Protein AF-F3CEQ1-F1 (afdb_monomer_lite)

Radius of gyration: 16.23 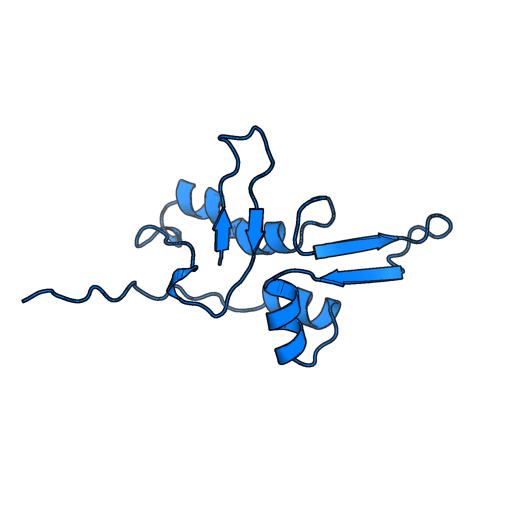Å; chains: 1; bounding box: 32×31×65 Å

Sequence (112 aa):
WVFTSNADCNYPDHYSLTDRRELAFRLPKGWRDHDSLYWLYKSHIYKVFDPDDLFGDYAEIADDEMGEVQEQRLSGLLAGLHAKSGQTVEEFRLWMFRAAWVDIPVLQTVES

Secondary structure (DSSP, 8-state):
-EEE--GGGT---EEE--S-GGGSPP--TTTTTSHHHHHHHTTHHHHHT-TT-TTSSEEEEE-TTT-SEEEEEE-HHHHHHHHHHTS-HHHHHHHHHHS-------------

Structure (mmCIF, N/CA/C/O backbone):
data_AF-F3CEQ1-F1
#
_entry.id   AF-F3CEQ1-F1
#
loop_
_atom_site.group_PDB
_atom_site.id
_atom_site.type_symbol
_atom_site.label_atom_id
_atom_site.label_alt_id
_atom_site.label_comp_id
_atom_site.label_asym_id
_atom_site.label_entity_id
_atom_site.label_seq_id
_atom_site.pdbx_PDB_ins_code
_atom_site.Cartn_x
_atom_site.Cartn_y
_atom_site.Cartn_z
_atom_site.occupancy
_atom_site.B_iso_or_equiv
_atom_site.auth_seq_id
_atom_site.auth_comp_id
_atom_site.auth_asym_id
_atom_site.auth_atom_id
_atom_site.pdbx_PDB_model_num
ATOM 1 N N . TRP A 1 1 ? -0.901 -3.189 -7.196 1.00 92.81 1 TRP A N 1
ATOM 2 C CA . TRP A 1 1 ? 0.092 -2.465 -6.379 1.00 92.81 1 TRP A CA 1
ATOM 3 C C . TRP A 1 1 ? 0.140 -1.023 -6.844 1.00 92.81 1 TRP A C 1
ATOM 5 O O . TRP A 1 1 ? -0.101 -0.808 -8.024 1.00 92.81 1 TRP A O 1
ATOM 15 N N . VAL A 1 2 ? 0.408 -0.066 -5.960 1.00 93.75 2 VAL A N 1
ATOM 16 C CA . VAL A 1 2 ? 0.687 1.345 -6.283 1.00 93.75 2 VAL A CA 1
ATOM 17 C C . VAL A 1 2 ? 2.075 1.666 -5.747 1.00 93.75 2 VAL A C 1
ATOM 19 O O . VAL A 1 2 ? 2.378 1.294 -4.615 1.00 93.75 2 VAL A O 1
ATOM 22 N N . PHE A 1 3 ? 2.897 2.323 -6.559 1.00 92.69 3 PHE A N 1
ATOM 23 C CA . PHE A 1 3 ? 4.227 2.788 -6.181 1.00 92.69 3 PHE A CA 1
ATOM 24 C C . PHE A 1 3 ? 4.393 4.227 -6.658 1.00 92.69 3 PHE A C 1
ATOM 26 O O . PHE A 1 3 ? 4.184 4.508 -7.842 1.00 92.69 3 PHE A O 1
ATOM 33 N N . THR A 1 4 ? 4.788 5.103 -5.741 1.00 90.75 4 THR A N 1
ATOM 34 C CA . THR A 1 4 ? 5.118 6.497 -6.030 1.00 90.75 4 THR A CA 1
ATOM 35 C C . THR A 1 4 ? 6.543 6.750 -5.565 1.00 90.75 4 THR A C 1
ATOM 37 O O . THR A 1 4 ? 6.818 6.694 -4.368 1.00 90.75 4 THR A O 1
ATOM 40 N N . SER A 1 5 ? 7.434 7.031 -6.518 1.00 89.31 5 SER A N 1
ATOM 41 C CA . SER A 1 5 ? 8.781 7.506 -6.200 1.00 89.31 5 SER A CA 1
ATOM 42 C C . SER A 1 5 ? 8.692 8.938 -5.692 1.00 89.31 5 SER A C 1
ATOM 44 O O . SER A 1 5 ? 8.122 9.787 -6.381 1.00 89.31 5 SER A O 1
ATOM 46 N N . ASN A 1 6 ? 9.270 9.210 -4.524 1.00 87.88 6 ASN A N 1
ATOM 47 C CA . ASN A 1 6 ? 9.370 10.571 -3.986 1.00 87.88 6 ASN A CA 1
ATOM 48 C C . ASN A 1 6 ? 10.823 11.080 -3.934 1.00 87.88 6 ASN A C 1
ATOM 50 O O . ASN A 1 6 ? 11.128 12.059 -3.243 1.00 87.88 6 ASN A O 1
ATOM 54 N N . ALA A 1 7 ? 11.718 10.447 -4.700 1.00 87.75 7 ALA A N 1
ATOM 55 C CA . ALA A 1 7 ? 13.134 10.805 -4.771 1.00 87.75 7 ALA A CA 1
ATOM 56 C C . ALA A 1 7 ? 13.363 12.286 -5.133 1.00 87.75 7 ALA A C 1
ATOM 58 O O . ALA A 1 7 ? 14.239 12.933 -4.561 1.00 87.75 7 ALA A O 1
ATOM 59 N N . ASP A 1 8 ? 12.524 12.847 -6.008 1.00 89.31 8 ASP A N 1
ATOM 60 C CA . ASP A 1 8 ? 12.624 14.239 -6.472 1.00 89.31 8 ASP A CA 1
ATOM 61 C C . ASP A 1 8 ? 12.364 15.277 -5.364 1.00 89.31 8 ASP A C 1
ATOM 63 O O . ASP A 1 8 ? 12.736 16.444 -5.495 1.00 89.31 8 ASP A O 1
ATOM 67 N N . CYS A 1 9 ? 11.751 14.862 -4.252 1.00 87.25 9 CYS A N 1
ATOM 68 C CA . CYS A 1 9 ? 11.485 15.706 -3.087 1.00 87.25 9 CYS A CA 1
ATOM 69 C C . CYS A 1 9 ? 12.298 15.294 -1.850 1.00 87.25 9 CYS A C 1
ATOM 71 O O . CYS A 1 9 ? 12.022 15.789 -0.758 1.00 87.25 9 CYS A O 1
ATOM 73 N N . ASN A 1 10 ? 13.295 14.411 -2.008 1.00 86.19 10 ASN A N 1
ATOM 74 C CA . ASN A 1 10 ? 14.081 13.837 -0.910 1.00 86.19 10 ASN A CA 1
ATOM 75 C C . ASN A 1 10 ? 13.193 13.223 0.192 1.00 86.19 10 ASN A C 1
ATOM 77 O O . ASN A 1 10 ? 13.422 13.429 1.386 1.00 86.19 10 ASN A O 1
ATOM 81 N N . TYR A 1 11 ? 12.147 12.508 -0.227 1.00 85.12 11 TYR A N 1
ATOM 82 C CA . TYR A 1 11 ? 11.151 11.902 0.652 1.00 85.12 11 TYR A CA 1
ATOM 83 C C . TYR A 1 11 ? 11.092 10.382 0.431 1.00 85.12 11 TYR A C 1
ATOM 85 O O . TYR A 1 11 ? 11.425 9.932 -0.669 1.00 85.12 11 TYR A O 1
ATOM 93 N N . PRO A 1 12 ? 10.678 9.575 1.429 1.00 86.25 12 PRO A N 1
ATOM 94 C CA . PRO A 1 12 ? 10.541 8.132 1.250 1.00 86.25 12 PRO A CA 1
ATOM 95 C C . PRO A 1 12 ? 9.554 7.769 0.138 1.00 86.25 12 PRO A C 1
ATOM 97 O O . PRO A 1 12 ? 8.517 8.417 -0.023 1.00 86.25 12 PRO A O 1
ATOM 100 N N . ASP A 1 13 ? 9.876 6.722 -0.620 1.00 91.31 13 ASP A N 1
ATOM 101 C CA . ASP A 1 13 ? 8.958 6.145 -1.600 1.00 91.31 13 ASP A CA 1
ATOM 102 C C . ASP A 1 13 ? 7.701 5.617 -0.911 1.00 91.31 13 ASP A C 1
ATOM 104 O O . ASP A 1 13 ? 7.774 5.036 0.168 1.00 91.31 13 ASP A O 1
ATOM 108 N N . HIS A 1 14 ? 6.556 5.768 -1.568 1.00 91.25 14 HIS A N 1
ATOM 109 C CA . HIS A 1 14 ? 5.274 5.362 -1.008 1.00 91.25 14 HIS A CA 1
ATOM 110 C C . HIS A 1 14 ? 4.728 4.110 -1.706 1.00 91.25 14 HIS A C 1
ATOM 112 O O . HIS A 1 14 ? 4.649 4.040 -2.941 1.00 91.25 14 HIS A O 1
ATOM 118 N N . TYR A 1 15 ? 4.316 3.130 -0.899 1.00 93.75 15 TYR A N 1
ATOM 119 C CA . TYR A 1 15 ? 3.827 1.823 -1.335 1.00 93.75 15 TYR A CA 1
ATOM 120 C C . TYR A 1 15 ? 2.392 1.622 -0.852 1.00 93.75 15 TYR A C 1
ATOM 122 O O . TYR A 1 15 ? 2.121 1.650 0.342 1.00 93.75 15 TYR A O 1
ATOM 130 N N . SER A 1 16 ? 1.468 1.356 -1.776 1.00 94.12 16 SER A N 1
ATOM 131 C CA . SER A 1 16 ? 0.059 1.136 -1.430 1.00 94.12 16 SER A CA 1
ATOM 132 C C . SER A 1 16 ? -0.611 0.106 -2.353 1.00 94.12 16 SER A C 1
ATOM 134 O O . SER A 1 16 ? 0.028 -0.564 -3.183 1.00 94.12 16 SER A O 1
ATOM 136 N N . LEU A 1 17 ? -1.923 -0.056 -2.195 1.00 93.94 17 LEU A N 1
ATOM 137 C CA . LEU A 1 17 ? -2.799 -0.934 -2.961 1.00 93.94 17 LEU A CA 1
ATOM 138 C C . LEU A 1 17 ? -3.970 -0.145 -3.548 1.00 93.94 17 LEU A C 1
ATOM 140 O O . LEU A 1 17 ? -4.344 0.914 -3.065 1.00 93.94 17 LEU A O 1
ATOM 144 N N . THR A 1 18 ? -4.554 -0.661 -4.625 1.00 91.88 18 THR A N 1
ATOM 145 C CA . THR A 1 18 ? -5.687 -0.018 -5.294 1.00 91.88 18 THR A CA 1
ATOM 146 C C . THR A 1 18 ? -6.536 -1.053 -6.021 1.00 91.88 18 THR A C 1
ATOM 148 O O . THR A 1 18 ? -6.006 -2.059 -6.498 1.00 91.88 18 THR A O 1
ATOM 151 N N . ASP A 1 19 ? -7.837 -0.791 -6.130 1.00 90.06 19 ASP A N 1
ATOM 152 C CA . ASP A 1 19 ? -8.765 -1.470 -7.042 1.00 90.06 19 ASP A CA 1
ATOM 153 C C . ASP A 1 19 ? -8.890 -0.750 -8.402 1.00 90.06 19 ASP A C 1
ATOM 155 O O . ASP A 1 19 ? -9.547 -1.251 -9.316 1.00 90.06 19 ASP A O 1
ATOM 159 N N . ARG A 1 20 ? -8.226 0.401 -8.570 1.00 89.81 20 ARG A N 1
ATOM 160 C CA . ARG A 1 20 ? -8.238 1.212 -9.792 1.00 89.81 20 ARG A CA 1
ATOM 161 C C . ARG A 1 20 ? -7.088 0.828 -10.715 1.00 89.81 20 ARG A C 1
ATOM 163 O O . ARG A 1 20 ? -5.916 1.057 -10.411 1.00 89.81 20 ARG A O 1
ATOM 170 N N . ARG A 1 21 ? -7.412 0.256 -11.876 1.00 88.38 21 ARG A N 1
ATOM 171 C CA . ARG A 1 21 ? -6.419 -0.288 -12.820 1.00 88.38 21 ARG A CA 1
ATOM 172 C C . ARG A 1 21 ? -5.466 0.775 -13.376 1.00 88.38 21 ARG A C 1
ATOM 174 O O . ARG A 1 21 ? -4.320 0.466 -13.678 1.00 88.38 21 ARG A O 1
ATOM 181 N N . GLU A 1 22 ? -5.922 2.011 -13.509 1.00 88.75 22 GLU A N 1
ATOM 182 C CA . GLU A 1 22 ? -5.155 3.147 -14.018 1.00 88.75 22 GLU A CA 1
ATOM 183 C C . GLU A 1 22 ? -4.069 3.641 -13.053 1.00 88.75 22 GLU A C 1
ATOM 185 O O . GLU A 1 22 ? -3.078 4.204 -13.507 1.00 88.75 22 GLU A O 1
ATOM 190 N N . LEU A 1 23 ? -4.227 3.386 -11.749 1.00 90.12 23 LEU A N 1
ATOM 191 C CA . LEU A 1 23 ? -3.239 3.722 -10.718 1.00 90.12 23 LEU A CA 1
ATOM 192 C C . LEU A 1 23 ? -2.262 2.570 -10.451 1.00 90.12 23 LEU A C 1
ATOM 194 O O . LEU A 1 23 ? -1.297 2.729 -9.706 1.00 90.12 23 LEU A O 1
ATOM 198 N N . ALA A 1 24 ? -2.519 1.392 -11.026 1.00 91.88 24 ALA A N 1
ATOM 199 C CA . ALA A 1 24 ? -1.713 0.214 -10.772 1.00 91.88 24 ALA A CA 1
ATOM 200 C C . ALA A 1 24 ? -0.299 0.369 -11.353 1.00 91.88 24 ALA A C 1
ATOM 202 O O . ALA A 1 24 ? -0.113 0.648 -12.541 1.00 91.88 24 ALA A O 1
ATOM 203 N N . PHE A 1 25 ? 0.697 0.120 -10.505 1.00 92.25 25 PHE A N 1
ATOM 204 C CA . PHE A 1 25 ? 2.103 0.071 -10.866 1.00 92.25 25 PHE A CA 1
ATOM 205 C C . PHE A 1 25 ? 2.341 -0.973 -11.960 1.00 92.25 25 PHE A C 1
ATOM 207 O O . PHE A 1 25 ? 1.860 -2.107 -11.880 1.00 92.25 25 PHE A O 1
ATOM 214 N N . ARG A 1 26 ? 3.072 -0.570 -13.002 1.00 91.75 26 ARG A N 1
ATOM 215 C CA . ARG A 1 26 ? 3.339 -1.395 -14.181 1.00 91.75 26 ARG A CA 1
ATOM 216 C C . ARG A 1 26 ? 4.748 -1.948 -14.100 1.00 91.75 26 ARG A C 1
ATOM 218 O O . ARG A 1 26 ? 5.707 -1.191 -14.007 1.00 91.75 26 ARG A O 1
ATOM 225 N N . LEU A 1 27 ? 4.851 -3.266 -14.198 1.00 90.94 27 LEU A N 1
ATOM 226 C CA . LEU A 1 27 ? 6.117 -3.983 -14.176 1.00 90.94 27 LEU A CA 1
ATOM 227 C C . LEU A 1 27 ? 6.446 -4.549 -15.563 1.00 90.94 27 LEU A C 1
ATOM 229 O O . LEU A 1 27 ? 5.526 -4.899 -16.313 1.00 90.94 27 LEU A O 1
ATOM 233 N N . PRO A 1 28 ? 7.738 -4.665 -15.919 1.00 91.12 28 PRO A N 1
ATOM 234 C CA . PRO A 1 28 ? 8.150 -5.356 -17.131 1.00 91.12 28 PRO A CA 1
ATOM 235 C C . PRO A 1 28 ? 7.616 -6.793 -17.176 1.00 91.12 28 PRO A C 1
ATOM 237 O O . PRO A 1 28 ? 7.503 -7.476 -16.155 1.00 91.12 28 PRO A O 1
ATOM 240 N N . LYS A 1 29 ? 7.313 -7.282 -18.382 1.00 89.75 29 LYS A N 1
ATOM 241 C CA . LYS A 1 29 ? 6.943 -8.689 -18.576 1.00 89.75 29 LYS A CA 1
ATOM 242 C C . LYS A 1 29 ? 8.080 -9.589 -18.077 1.00 89.75 29 LYS A C 1
ATOM 244 O O . LYS A 1 29 ? 9.231 -9.361 -18.432 1.00 89.75 29 LYS A O 1
ATOM 249 N N . GLY A 1 30 ? 7.742 -10.616 -17.296 1.00 87.69 30 GLY A N 1
ATOM 250 C CA . GLY A 1 30 ? 8.726 -11.561 -16.759 1.00 87.69 30 GLY A CA 1
ATOM 251 C C . GLY A 1 30 ? 9.568 -11.002 -15.609 1.00 87.69 30 GLY A C 1
ATOM 252 O O . GLY A 1 30 ? 10.605 -11.573 -15.295 1.00 87.69 30 GLY A O 1
ATOM 253 N N . TRP A 1 31 ? 9.151 -9.906 -14.957 1.00 92.62 31 TRP A N 1
ATOM 254 C CA . TRP A 1 31 ? 9.894 -9.337 -13.822 1.00 92.62 31 TRP A CA 1
ATOM 255 C C . TRP A 1 31 ? 10.141 -10.349 -12.691 1.00 92.62 31 TRP A C 1
ATOM 257 O O . TRP A 1 31 ? 11.136 -10.231 -11.985 1.00 92.62 31 TRP A O 1
ATOM 267 N N . ARG A 1 32 ? 9.265 -11.351 -12.533 1.00 90.31 32 ARG A N 1
ATOM 268 C CA . ARG A 1 32 ? 9.421 -12.427 -11.541 1.00 90.31 32 ARG A CA 1
ATOM 269 C C . ARG A 1 32 ? 10.528 -13.419 -11.887 1.00 90.31 32 ARG A C 1
ATOM 271 O O . ARG A 1 32 ? 11.096 -14.004 -10.976 1.00 90.31 32 ARG A O 1
ATOM 278 N N . ASP A 1 33 ? 10.825 -13.582 -13.174 1.00 91.88 33 ASP A N 1
ATOM 279 C CA . ASP A 1 33 ? 11.843 -14.510 -13.679 1.00 91.88 33 ASP A CA 1
ATOM 280 C C . ASP A 1 33 ? 13.223 -13.841 -13.790 1.00 91.88 33 ASP A C 1
ATOM 282 O O . ASP A 1 33 ? 14.232 -14.505 -14.014 1.00 91.88 33 ASP A O 1
ATOM 286 N N . HIS A 1 34 ? 13.276 -12.513 -13.656 1.00 92.88 34 HIS A N 1
ATOM 287 C CA . HIS A 1 34 ? 14.504 -11.737 -13.726 1.00 92.88 34 HIS A CA 1
ATOM 288 C C . HIS A 1 34 ? 15.008 -11.430 -12.316 1.00 92.88 34 HIS A C 1
ATOM 290 O O . HIS A 1 34 ? 14.439 -10.571 -11.646 1.00 92.88 34 HIS A O 1
ATOM 296 N N . ASP A 1 35 ? 16.113 -12.054 -11.896 1.00 91.19 35 ASP A N 1
ATOM 297 C CA . ASP A 1 35 ? 16.629 -11.981 -10.520 1.00 91.19 35 ASP A CA 1
ATOM 298 C C . ASP A 1 35 ? 16.607 -10.565 -9.929 1.00 91.19 35 ASP A C 1
ATOM 300 O O . ASP A 1 35 ? 15.995 -10.340 -8.887 1.00 91.19 35 ASP A O 1
ATOM 304 N N . SER A 1 36 ? 17.211 -9.579 -10.601 1.00 90.19 36 SER A N 1
ATOM 305 C CA . SER A 1 36 ? 17.273 -8.213 -10.059 1.00 90.19 36 SER A CA 1
ATOM 306 C C . SER A 1 36 ? 15.903 -7.542 -9.906 1.00 90.19 36 SER A C 1
ATOM 308 O O . SER A 1 36 ? 15.674 -6.869 -8.904 1.00 90.19 36 SER A O 1
ATOM 310 N N . LEU A 1 37 ? 14.979 -7.733 -10.856 1.00 89.94 37 LEU A N 1
ATOM 311 C CA . LEU A 1 37 ? 13.637 -7.146 -10.797 1.00 89.94 37 LEU A CA 1
ATOM 312 C C . LEU A 1 37 ? 12.782 -7.871 -9.760 1.00 89.94 37 LEU A C 1
ATOM 314 O O . LEU A 1 37 ? 12.042 -7.238 -9.010 1.00 89.94 37 LEU A O 1
ATOM 318 N N . TYR A 1 38 ? 12.922 -9.192 -9.672 1.00 91.06 38 TYR A N 1
ATOM 319 C CA . TYR A 1 38 ? 12.275 -9.985 -8.644 1.00 91.06 38 TYR A CA 1
ATOM 320 C C . TYR A 1 38 ? 12.703 -9.515 -7.254 1.00 91.06 38 TYR A C 1
ATOM 322 O O . TYR A 1 38 ? 11.847 -9.217 -6.424 1.00 91.06 38 TYR A O 1
ATOM 330 N N . TRP A 1 39 ? 14.008 -9.377 -7.006 1.00 87.88 39 TRP A N 1
ATOM 331 C CA . TRP A 1 39 ? 14.520 -8.858 -5.736 1.00 87.88 39 TRP A CA 1
ATOM 332 C C . TRP A 1 39 ? 14.020 -7.449 -5.430 1.00 87.88 39 TRP A C 1
ATOM 334 O O . TRP A 1 39 ? 13.666 -7.186 -4.283 1.00 87.88 39 TRP A O 1
ATOM 344 N N . LEU A 1 40 ? 13.947 -6.582 -6.442 1.00 87.75 40 LEU A N 1
ATOM 345 C CA . LEU A 1 40 ? 13.513 -5.198 -6.282 1.00 87.75 40 LEU A CA 1
ATOM 346 C C . LEU A 1 40 ? 12.031 -5.078 -5.897 1.00 87.75 40 LEU A C 1
ATOM 348 O O . LEU A 1 40 ? 11.692 -4.258 -5.051 1.00 87.75 40 LEU A O 1
ATOM 352 N N . TYR A 1 41 ? 11.150 -5.887 -6.493 1.00 89.81 41 TYR A N 1
ATOM 353 C CA . TYR A 1 41 ? 9.700 -5.688 -6.367 1.00 89.81 41 TYR A CA 1
ATOM 354 C C . TYR A 1 41 ? 8.979 -6.723 -5.497 1.00 89.81 41 TYR A C 1
ATOM 356 O O . TYR A 1 41 ? 7.849 -6.480 -5.074 1.00 89.81 41 TYR A O 1
ATOM 364 N N . LYS A 1 42 ? 9.585 -7.876 -5.182 1.00 88.81 42 LYS A N 1
ATOM 365 C CA . LYS A 1 42 ? 8.905 -8.933 -4.404 1.00 88.81 42 LYS A CA 1
ATOM 366 C C . LYS A 1 42 ? 8.493 -8.506 -2.995 1.00 88.81 42 LYS A C 1
ATOM 368 O O . LYS A 1 42 ? 7.610 -9.123 -2.408 1.00 88.81 42 LYS A O 1
ATOM 373 N N . SER A 1 43 ? 9.142 -7.483 -2.447 1.00 90.62 43 SER A N 1
ATOM 374 C CA . SER A 1 43 ? 8.907 -6.978 -1.096 1.00 90.62 43 SER A CA 1
ATOM 375 C C . SER A 1 43 ? 7.753 -5.977 -1.007 1.00 90.62 43 SER A C 1
ATOM 377 O O . SER A 1 43 ? 7.482 -5.504 0.091 1.00 90.62 43 SER A O 1
ATOM 379 N N . HIS A 1 44 ? 7.040 -5.677 -2.105 1.00 94.06 44 HIS A N 1
ATOM 380 C CA . HIS A 1 44 ? 6.004 -4.630 -2.136 1.00 94.06 44 HIS A CA 1
ATOM 381 C C . HIS A 1 44 ? 5.007 -4.731 -0.978 1.00 94.06 44 HIS A C 1
ATOM 383 O O . HIS A 1 44 ? 4.754 -3.744 -0.304 1.00 94.06 44 HIS A O 1
ATOM 389 N N . ILE A 1 45 ? 4.466 -5.921 -0.699 1.00 94.81 45 ILE A N 1
ATOM 390 C CA . ILE A 1 45 ? 3.486 -6.093 0.390 1.00 94.81 45 ILE A CA 1
ATOM 391 C C . ILE A 1 45 ? 4.114 -5.909 1.772 1.00 94.81 45 ILE A C 1
ATOM 393 O O . ILE A 1 45 ? 3.466 -5.363 2.655 1.00 94.81 45 ILE A O 1
ATOM 397 N N . TYR A 1 46 ? 5.381 -6.280 1.951 1.00 93.69 46 TYR A N 1
ATOM 398 C CA . TYR A 1 46 ? 6.099 -5.979 3.189 1.00 93.69 46 TYR A CA 1
ATOM 399 C C . TYR A 1 46 ? 6.316 -4.477 3.367 1.00 93.69 46 TYR A C 1
ATOM 401 O O . TYR A 1 46 ? 6.268 -4.010 4.492 1.00 93.69 46 TYR A O 1
ATOM 409 N N . LYS A 1 47 ? 6.485 -3.727 2.271 1.00 94.44 47 LYS A N 1
ATOM 410 C CA . LYS A 1 47 ? 6.560 -2.262 2.302 1.00 94.44 47 LYS A CA 1
ATOM 411 C C . LYS A 1 47 ? 5.221 -1.584 2.573 1.00 94.44 47 LYS A C 1
ATOM 413 O O . LYS A 1 47 ? 5.187 -0.599 3.289 1.00 94.44 47 LYS A O 1
ATOM 418 N N . VAL A 1 48 ? 4.118 -2.131 2.062 1.00 95.69 48 VAL A N 1
ATOM 419 C CA . VAL A 1 48 ? 2.762 -1.629 2.365 1.00 95.69 48 VAL A CA 1
ATOM 420 C C . VAL A 1 48 ? 2.427 -1.752 3.859 1.00 95.69 48 VAL A C 1
ATOM 422 O O . VAL A 1 48 ? 1.705 -0.916 4.388 1.00 95.69 48 VAL A O 1
ATOM 425 N N . PHE A 1 49 ? 2.930 -2.795 4.525 1.00 96.06 49 PHE A N 1
ATOM 426 C CA . PHE A 1 49 ? 2.694 -3.073 5.946 1.00 96.06 49 PHE A CA 1
ATOM 427 C C . PHE A 1 49 ? 3.972 -2.922 6.786 1.00 96.06 49 PHE A C 1
ATOM 429 O O . PHE A 1 49 ? 4.196 -3.715 7.703 1.00 96.06 49 PHE A O 1
ATOM 436 N N . ASP A 1 50 ? 4.818 -1.950 6.438 1.00 94.00 50 ASP A N 1
ATOM 437 C CA . ASP A 1 50 ? 6.039 -1.601 7.171 1.00 94.00 50 ASP A CA 1
ATOM 438 C C . ASP A 1 50 ? 5.663 -0.650 8.326 1.00 94.00 50 ASP A C 1
ATOM 440 O O . ASP A 1 50 ? 5.312 0.497 8.055 1.00 94.00 50 ASP A O 1
ATOM 444 N N . PRO A 1 51 ? 5.658 -1.097 9.599 1.00 91.88 51 PRO A N 1
ATOM 445 C CA . PRO A 1 51 ? 5.254 -0.243 10.719 1.00 91.88 51 PRO A CA 1
ATOM 446 C C . PRO A 1 51 ? 6.245 0.901 10.980 1.00 91.88 51 PRO A C 1
ATOM 448 O O . PRO A 1 51 ? 5.876 1.883 11.621 1.00 91.88 51 PRO A O 1
ATOM 451 N N . ASP A 1 52 ? 7.478 0.793 10.470 1.00 90.00 52 ASP A N 1
ATOM 452 C CA . ASP A 1 52 ? 8.508 1.825 10.601 1.00 90.00 52 ASP A CA 1
ATOM 453 C C . ASP A 1 52 ? 8.354 2.943 9.547 1.00 90.00 52 ASP A C 1
ATOM 455 O O . ASP A 1 52 ? 9.044 3.967 9.610 1.00 90.00 52 ASP A O 1
ATOM 459 N N . ASP A 1 53 ? 7.451 2.781 8.570 1.00 90.31 53 ASP A N 1
ATOM 460 C CA . ASP A 1 53 ? 7.146 3.816 7.584 1.00 90.31 53 ASP A CA 1
ATOM 461 C C . ASP A 1 53 ? 6.167 4.852 8.156 1.00 90.31 53 ASP A C 1
ATOM 463 O O . ASP A 1 53 ? 4.946 4.715 8.082 1.00 90.31 53 ASP A O 1
ATOM 467 N N . LEU A 1 54 ? 6.722 5.952 8.672 1.00 86.75 54 LEU A N 1
ATOM 468 C CA . LEU A 1 54 ? 5.965 7.088 9.218 1.00 86.75 54 LEU A CA 1
ATOM 469 C C . LEU A 1 54 ? 5.009 7.755 8.210 1.00 86.75 54 LEU A C 1
ATOM 471 O O . LEU A 1 54 ? 4.155 8.549 8.610 1.00 86.75 54 LEU A O 1
ATOM 475 N N . PHE A 1 55 ? 5.167 7.478 6.914 1.00 87.25 55 PHE A N 1
ATOM 476 C CA . PHE A 1 55 ? 4.341 8.020 5.834 1.00 87.25 55 PHE A CA 1
ATOM 477 C C . PHE A 1 55 ? 3.585 6.927 5.069 1.00 87.25 55 PHE A C 1
ATOM 479 O O . PHE A 1 55 ? 2.996 7.199 4.015 1.00 87.25 55 PHE A O 1
ATOM 486 N N . GLY A 1 56 ? 3.605 5.704 5.596 1.00 90.38 56 GLY A N 1
ATOM 487 C CA . GLY A 1 56 ? 2.894 4.561 5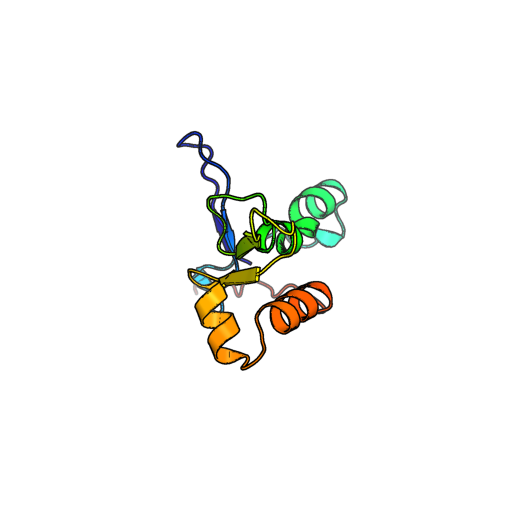.060 1.00 90.38 56 GLY A CA 1
ATOM 488 C C . GLY A 1 56 ? 1.394 4.628 5.333 1.00 90.38 56 GLY A C 1
ATOM 489 O O . GLY A 1 56 ? 0.899 5.364 6.189 1.00 90.38 56 GLY A O 1
ATOM 490 N N . ASP A 1 57 ? 0.649 3.801 4.602 1.00 94.31 57 ASP A N 1
ATOM 491 C CA . ASP A 1 57 ? -0.791 3.637 4.819 1.00 94.31 57 ASP A CA 1
ATOM 492 C C . ASP A 1 57 ? -1.109 2.686 5.992 1.00 94.31 57 ASP A C 1
ATOM 494 O O . ASP A 1 57 ? -2.283 2.496 6.309 1.00 94.31 57 ASP A O 1
ATOM 498 N N . TYR A 1 58 ? -0.099 2.081 6.623 1.00 95.75 58 TYR A N 1
ATOM 499 C CA . TYR A 1 58 ? -0.210 1.180 7.772 1.00 95.75 58 TYR A CA 1
ATOM 500 C C . TYR A 1 58 ? 0.584 1.734 8.954 1.00 95.75 58 TYR A C 1
ATOM 502 O O . TYR A 1 58 ? 1.722 2.152 8.783 1.00 95.75 58 TYR A O 1
ATOM 510 N N . ALA A 1 59 ? -0.002 1.697 10.150 1.00 93.69 59 ALA A N 1
ATOM 511 C CA . ALA A 1 59 ? 0.686 2.061 11.382 1.00 93.69 59 ALA A CA 1
ATOM 512 C C . ALA A 1 59 ? 0.302 1.116 12.523 1.00 93.69 59 ALA A C 1
ATOM 514 O O . ALA A 1 59 ? -0.870 0.758 12.674 1.00 93.69 59 ALA A O 1
ATOM 515 N N . GLU A 1 60 ? 1.285 0.771 13.350 1.00 92.62 60 GLU A N 1
ATOM 516 C CA . GLU A 1 60 ? 1.092 0.124 14.646 1.00 92.62 60 GLU A CA 1
ATOM 517 C C . GLU A 1 60 ? 1.287 1.172 15.742 1.00 92.62 60 GLU A C 1
ATOM 519 O O . GLU A 1 60 ? 2.282 1.894 15.760 1.00 92.62 60 GLU A O 1
ATOM 524 N N . ILE A 1 61 ? 0.321 1.281 16.647 1.00 85.44 61 ILE A N 1
ATOM 525 C CA . ILE A 1 61 ? 0.392 2.151 17.817 1.00 85.44 61 ILE A CA 1
ATOM 526 C C . ILE A 1 61 ? 0.584 1.238 19.018 1.00 85.44 61 ILE A C 1
ATOM 528 O O . ILE A 1 61 ? -0.298 0.440 19.347 1.00 85.44 61 ILE A O 1
ATOM 532 N N . ALA A 1 62 ? 1.761 1.325 19.628 1.00 79.81 62 ALA A N 1
ATOM 533 C CA . ALA A 1 62 ? 2.092 0.581 20.832 1.00 79.81 62 ALA A CA 1
ATOM 534 C C . ALA A 1 6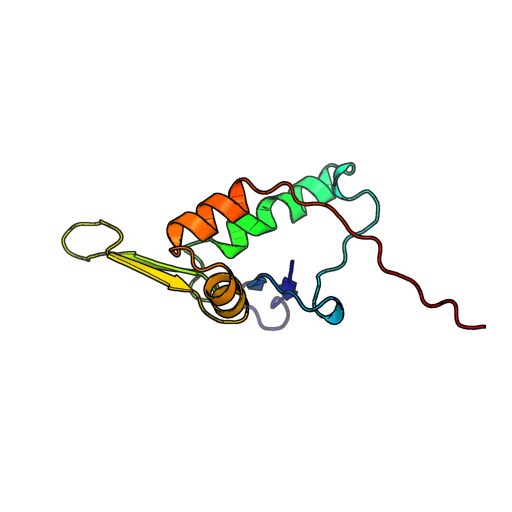2 ? 1.612 1.319 22.089 1.00 79.81 62 ALA A C 1
ATOM 536 O O . ALA A 1 62 ? 1.503 2.544 22.093 1.00 79.81 62 ALA A O 1
ATOM 537 N N . ASP A 1 63 ? 1.348 0.560 23.153 1.00 71.50 63 ASP A N 1
ATOM 538 C CA . ASP A 1 63 ? 1.307 1.115 24.505 1.00 71.50 63 ASP A CA 1
ATOM 539 C C . ASP A 1 63 ? 2.738 1.402 24.964 1.00 71.50 63 ASP A C 1
ATOM 541 O O . ASP A 1 63 ? 3.551 0.476 25.076 1.00 71.50 63 ASP A O 1
ATOM 545 N N . ASP A 1 64 ? 3.026 2.662 25.272 1.00 64.69 64 ASP A N 1
ATOM 546 C CA . ASP A 1 64 ? 4.321 3.104 25.784 1.00 64.69 64 ASP A CA 1
ATOM 547 C C . ASP A 1 64 ? 4.708 2.384 27.098 1.00 64.69 64 ASP A C 1
ATOM 549 O O . ASP A 1 64 ? 5.895 2.284 27.416 1.00 64.69 64 ASP A O 1
ATOM 553 N N . GLU A 1 65 ? 3.739 1.848 27.857 1.00 68.12 65 GLU A N 1
ATOM 554 C CA . GLU A 1 65 ? 3.982 1.147 29.127 1.00 68.12 65 GLU A CA 1
ATOM 555 C C . GLU A 1 65 ? 4.158 -0.375 28.987 1.00 68.12 65 GLU A C 1
ATOM 557 O O . GLU A 1 65 ? 4.889 -0.979 29.777 1.00 68.12 65 GLU A O 1
ATOM 562 N N . MET A 1 66 ? 3.516 -1.012 28.001 1.00 65.00 66 MET A N 1
ATOM 563 C CA . MET A 1 66 ? 3.493 -2.480 27.870 1.00 65.00 66 MET A CA 1
ATOM 564 C C . MET A 1 66 ? 4.280 -3.023 26.671 1.00 65.00 66 MET A C 1
ATOM 566 O O . MET A 1 66 ? 4.578 -4.216 26.639 1.00 65.00 66 MET A O 1
ATOM 570 N N . GLY A 1 67 ? 4.636 -2.183 25.692 1.00 64.25 67 GLY A N 1
ATOM 571 C CA . GLY A 1 67 ? 5.326 -2.617 24.470 1.00 64.25 67 GLY A CA 1
ATOM 572 C C . GLY A 1 67 ? 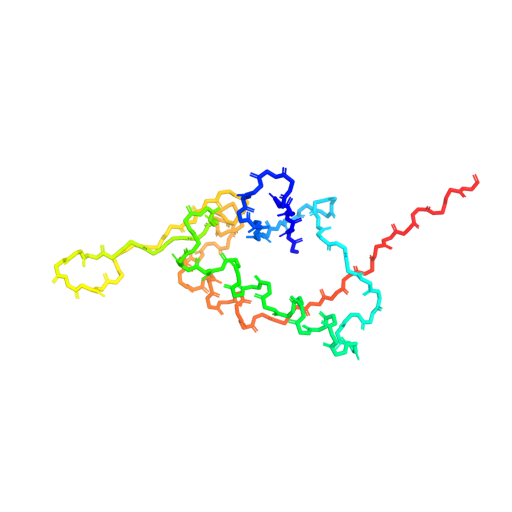4.485 -3.533 23.569 1.00 64.25 67 GLY A C 1
ATOM 573 O O . GLY A 1 67 ? 5.017 -4.133 22.636 1.00 64.25 67 GLY A O 1
ATOM 574 N N . GLU A 1 68 ? 3.186 -3.658 23.847 1.00 72.88 68 GLU A N 1
ATOM 575 C CA . GLU A 1 68 ? 2.228 -4.405 23.035 1.00 72.88 68 GLU A CA 1
ATOM 576 C C . GLU A 1 68 ? 1.543 -3.467 22.032 1.00 72.88 68 GLU A C 1
ATOM 578 O O . GLU A 1 68 ? 1.260 -2.306 22.340 1.00 72.88 68 GLU A O 1
ATOM 583 N N . VAL A 1 69 ? 1.261 -3.973 20.825 1.00 75.06 69 VAL A N 1
ATOM 584 C CA . VAL A 1 69 ? 0.486 -3.243 19.810 1.00 75.06 69 VAL A CA 1
ATOM 585 C C . VAL A 1 69 ? -0.947 -3.091 20.316 1.00 75.06 69 VAL A C 1
ATOM 587 O O . VAL A 1 69 ? -1.686 -4.073 20.391 1.00 75.06 69 VAL A O 1
ATOM 590 N N . GLN A 1 70 ? -1.350 -1.865 20.653 1.00 79.94 70 GLN A N 1
ATOM 591 C CA . GLN A 1 70 ? -2.718 -1.564 21.077 1.00 79.94 70 GLN A CA 1
ATOM 592 C C . GLN A 1 70 ? -3.660 -1.390 19.894 1.00 79.94 70 GLN A C 1
ATOM 594 O O . GLN A 1 70 ? -4.818 -1.804 19.950 1.00 79.94 70 GLN A O 1
ATOM 599 N N . GLU A 1 71 ? -3.183 -0.752 18.826 1.00 88.00 71 GLU A N 1
ATOM 600 C CA . GLU A 1 71 ? -4.022 -0.406 17.689 1.00 88.00 71 GLU A CA 1
ATOM 601 C C . GLU A 1 71 ? -3.248 -0.521 16.379 1.00 88.00 71 GLU A C 1
ATOM 603 O O . GLU A 1 71 ? -2.114 -0.064 16.260 1.00 88.00 71 GLU A O 1
ATOM 608 N N . GLN A 1 72 ? -3.895 -1.099 15.369 1.00 93.81 72 GLN A N 1
ATOM 609 C CA . GLN A 1 72 ? -3.426 -1.059 13.990 1.00 93.81 72 GLN A CA 1
ATOM 610 C C . GLN A 1 72 ? -4.331 -0.125 13.199 1.00 93.81 72 GLN A C 1
ATOM 612 O O . GLN A 1 72 ? -5.556 -0.284 13.196 1.00 93.81 72 GLN A O 1
ATOM 617 N N . ARG A 1 73 ? -3.735 0.837 12.500 1.00 93.56 73 ARG A N 1
ATOM 618 C CA . ARG A 1 73 ? -4.465 1.796 11.674 1.00 93.56 73 ARG A CA 1
ATOM 619 C C . ARG A 1 73 ? -4.122 1.614 10.211 1.00 93.56 73 ARG A C 1
ATOM 621 O O . ARG A 1 73 ? -2.980 1.347 9.851 1.00 93.56 73 ARG A O 1
ATOM 628 N N . LEU A 1 74 ? -5.143 1.803 9.382 1.00 95.88 74 LEU A N 1
ATOM 629 C CA . LEU A 1 74 ? -5.011 1.890 7.937 1.00 95.88 74 LEU A CA 1
ATOM 630 C C . LEU A 1 74 ? -5.477 3.266 7.476 1.00 95.88 74 LEU A C 1
ATOM 632 O O . LEU A 1 74 ? -6.459 3.797 8.001 1.00 95.88 74 LEU A O 1
ATOM 636 N N . SER A 1 75 ? -4.826 3.816 6.458 1.00 94.12 75 SER A N 1
ATOM 637 C CA . SER A 1 75 ? -5.235 5.061 5.810 1.00 94.12 75 SER A CA 1
ATOM 638 C C . SER A 1 75 ? -5.292 4.918 4.280 1.00 94.12 75 SER A C 1
ATOM 640 O O . SER A 1 75 ? -5.137 3.823 3.730 1.00 94.12 75 SER A O 1
ATOM 642 N N . GLY A 1 76 ? -5.648 6.005 3.590 1.00 91.62 76 GLY A N 1
ATOM 643 C CA . GLY A 1 76 ? -5.615 6.067 2.129 1.00 91.62 76 GLY A CA 1
ATOM 644 C C . GLY A 1 76 ? -6.485 5.025 1.413 1.00 91.62 76 GLY A C 1
ATOM 645 O O . GLY A 1 76 ? -7.609 4.708 1.817 1.00 91.62 76 GLY A O 1
ATOM 646 N N . LEU A 1 77 ? -5.962 4.505 0.300 1.00 91.88 77 LEU A N 1
ATOM 647 C CA . LEU A 1 77 ? -6.635 3.475 -0.501 1.00 91.88 77 LEU A CA 1
ATOM 648 C C . LEU A 1 77 ? -6.662 2.122 0.219 1.00 91.88 77 LEU A C 1
ATOM 650 O O . LEU A 1 77 ? -7.613 1.355 0.048 1.00 91.88 77 LEU A O 1
ATOM 654 N N . LEU A 1 78 ? -5.654 1.846 1.051 1.00 95.06 78 LEU A N 1
ATOM 655 C CA . LEU A 1 78 ? -5.548 0.615 1.825 1.00 95.06 78 LEU A CA 1
ATOM 656 C C . LEU A 1 78 ? -6.709 0.473 2.818 1.00 95.06 78 LEU A C 1
ATOM 658 O O . LEU A 1 78 ? -7.352 -0.576 2.862 1.00 95.06 78 LEU A O 1
ATOM 662 N N . ALA A 1 79 ? -7.045 1.550 3.536 1.00 95.31 79 ALA A N 1
ATOM 663 C CA . ALA A 1 79 ? -8.208 1.596 4.423 1.00 95.31 79 ALA A CA 1
ATOM 664 C C . ALA A 1 79 ? -9.521 1.346 3.673 1.00 95.31 79 ALA A C 1
ATOM 666 O O . ALA A 1 79 ? -10.383 0.607 4.149 1.00 95.31 79 ALA A O 1
ATOM 667 N N . GLY A 1 80 ? -9.665 1.929 2.478 1.00 94.31 80 GLY A N 1
ATOM 668 C CA . GLY A 1 80 ? -10.841 1.730 1.631 1.00 94.31 80 GLY A CA 1
ATOM 669 C C . GLY A 1 80 ? -11.001 0.283 1.157 1.00 94.31 80 GLY A C 1
ATOM 670 O O . GLY A 1 80 ? -12.123 -0.216 1.081 1.00 94.31 80 GLY A O 1
ATOM 671 N N . LEU A 1 81 ? -9.896 -0.409 0.865 1.00 93.88 81 LEU A N 1
ATOM 672 C CA . LEU A 1 81 ? -9.906 -1.832 0.514 1.00 93.88 81 LEU A CA 1
ATOM 673 C C . LEU A 1 81 ? -10.242 -2.713 1.719 1.00 93.88 81 LEU A C 1
ATOM 675 O O . LEU A 1 81 ? -11.101 -3.587 1.606 1.00 93.88 81 LEU A O 1
ATOM 679 N N . HIS A 1 82 ? -9.624 -2.452 2.871 1.00 96.00 82 HIS A N 1
ATOM 680 C CA . HIS A 1 82 ? -9.926 -3.147 4.121 1.00 96.00 82 HIS A CA 1
ATOM 681 C C . HIS A 1 82 ? -11.402 -2.999 4.520 1.00 96.00 82 HIS A C 1
ATOM 683 O O . HIS A 1 82 ? -12.066 -3.985 4.821 1.00 96.00 82 HIS A O 1
ATOM 689 N N . ALA A 1 83 ? -11.973 -1.795 4.426 1.00 95.44 83 ALA A N 1
ATOM 690 C CA . ALA A 1 83 ? -13.382 -1.567 4.752 1.00 95.44 83 ALA A CA 1
ATOM 691 C C . ALA A 1 83 ? -14.347 -2.435 3.918 1.00 95.44 83 ALA A C 1
ATOM 693 O O . ALA A 1 83 ? -15.425 -2.791 4.391 1.00 95.44 83 ALA A O 1
ATOM 694 N N . LYS A 1 84 ? -13.964 -2.805 2.687 1.00 94.06 84 LYS A N 1
ATOM 695 C CA . LYS A 1 84 ? -14.748 -3.698 1.818 1.00 94.06 84 LYS A CA 1
ATOM 696 C C . LYS A 1 84 ? -14.579 -5.180 2.164 1.00 94.06 84 LYS A C 1
ATOM 698 O O . LYS A 1 84 ? -15.432 -5.971 1.768 1.00 94.06 84 LYS A O 1
ATOM 703 N N . SER A 1 85 ? -13.498 -5.573 2.843 1.00 92.94 85 SER A N 1
ATOM 704 C CA . SER A 1 85 ? -13.250 -6.979 3.191 1.00 92.94 85 SER A CA 1
ATOM 705 C C . SER A 1 85 ? -14.093 -7.446 4.379 1.00 92.94 85 SER A C 1
ATOM 707 O O . SER A 1 85 ? -14.390 -8.634 4.476 1.00 92.94 85 SER A O 1
ATOM 709 N N . GLY A 1 86 ? -14.481 -6.525 5.271 1.00 93.56 86 GLY A N 1
ATOM 710 C CA . GLY A 1 86 ? -15.205 -6.839 6.509 1.00 93.56 86 GLY A CA 1
ATOM 711 C C . GLY A 1 86 ? -14.369 -7.605 7.543 1.00 93.56 86 GLY A C 1
ATOM 712 O O . GLY A 1 86 ? -14.927 -8.131 8.502 1.00 93.56 86 GLY A O 1
ATOM 713 N N . GLN A 1 87 ? -13.056 -7.694 7.329 1.00 96.25 87 GLN A N 1
ATOM 714 C CA . GLN A 1 87 ? -12.098 -8.327 8.235 1.00 96.25 87 GLN A CA 1
ATOM 715 C C . GLN A 1 87 ? -11.621 -7.329 9.295 1.00 96.25 87 GLN A C 1
ATOM 717 O O . GLN A 1 87 ? -11.841 -6.125 9.173 1.00 96.25 87 GLN A O 1
ATOM 722 N N . THR A 1 88 ? -10.942 -7.825 10.325 1.00 96.06 88 THR A N 1
ATOM 723 C CA . THR A 1 88 ? -10.070 -6.982 11.154 1.00 96.06 88 THR A CA 1
ATOM 724 C C . THR A 1 88 ? -8.801 -6.585 10.387 1.00 96.06 88 THR A C 1
ATOM 726 O O . THR A 1 88 ? -8.443 -7.213 9.384 1.00 96.06 88 THR A O 1
ATOM 729 N N . VAL A 1 89 ? -8.082 -5.566 10.875 1.00 95.88 89 VAL A N 1
ATOM 730 C CA . VAL A 1 89 ? -6.845 -5.087 10.231 1.00 95.88 89 VAL A CA 1
ATOM 731 C C . VAL A 1 89 ? -5.789 -6.193 10.166 1.00 95.88 89 VAL A C 1
ATOM 733 O O . VAL A 1 89 ? -5.210 -6.411 9.101 1.00 95.88 89 VAL A O 1
ATOM 736 N N . GLU A 1 90 ? -5.586 -6.943 11.254 1.00 95.25 90 GLU A N 1
ATOM 737 C CA . GLU A 1 90 ? -4.620 -8.046 11.275 1.00 95.25 90 GLU A CA 1
ATOM 738 C C . GLU A 1 90 ? -5.027 -9.193 10.345 1.00 95.25 90 GLU A C 1
ATOM 740 O O . GLU A 1 90 ? -4.197 -9.700 9.591 1.00 95.25 90 GLU A O 1
ATOM 745 N N . GLU A 1 91 ? -6.301 -9.596 10.330 1.00 96.81 91 GLU A N 1
ATOM 746 C CA . GLU A 1 91 ? -6.775 -10.638 9.408 1.00 96.81 91 GLU A CA 1
ATOM 747 C C . GLU A 1 91 ? -6.560 -10.235 7.949 1.00 96.81 91 GLU A C 1
ATOM 749 O O . GLU A 1 91 ? -6.096 -11.048 7.146 1.00 96.81 91 GLU A O 1
ATOM 754 N N . PHE A 1 92 ? -6.851 -8.977 7.617 1.00 96.75 92 PHE A N 1
ATOM 755 C CA . PHE A 1 92 ? -6.616 -8.433 6.290 1.00 96.75 92 PHE A CA 1
ATOM 756 C C . PHE A 1 92 ? -5.129 -8.427 5.943 1.00 96.75 92 PHE A C 1
ATOM 758 O O . PHE A 1 92 ? -4.749 -8.955 4.899 1.00 96.75 92 PHE A O 1
ATOM 765 N N . ARG A 1 93 ? -4.269 -7.925 6.833 1.00 95.69 93 ARG A N 1
ATOM 766 C CA . ARG A 1 93 ? -2.808 -7.918 6.667 1.00 95.69 93 ARG A CA 1
ATOM 767 C C . ARG A 1 93 ? -2.251 -9.328 6.450 1.00 95.69 93 ARG A C 1
ATOM 769 O O . ARG A 1 93 ? -1.544 -9.574 5.471 1.00 95.69 93 ARG A O 1
ATOM 776 N N . LEU A 1 94 ? -2.619 -10.283 7.304 1.00 96.19 94 LEU A N 1
ATOM 777 C CA . LEU A 1 94 ? -2.211 -11.685 7.172 1.00 96.19 94 LEU A CA 1
ATOM 778 C C . LEU A 1 94 ? -2.727 -12.312 5.877 1.00 96.19 94 LEU A C 1
ATOM 780 O O . LEU A 1 94 ? -2.014 -13.100 5.247 1.00 96.19 94 LEU A O 1
ATOM 784 N N . TRP A 1 95 ? -3.944 -11.968 5.459 1.00 96.00 95 TRP A N 1
ATOM 785 C CA . TRP A 1 95 ? -4.484 -12.399 4.178 1.00 96.00 95 TRP A CA 1
ATOM 786 C C . TRP A 1 95 ? -3.667 -11.839 3.006 1.00 96.00 95 TRP A C 1
ATOM 788 O O . TRP A 1 95 ? -3.281 -12.620 2.135 1.00 96.00 95 TRP A O 1
ATOM 798 N N . MET A 1 96 ? -3.301 -10.550 3.011 1.00 95.12 96 MET A N 1
ATOM 799 C CA . MET A 1 96 ? -2.468 -9.941 1.960 1.00 95.12 96 MET A CA 1
ATOM 800 C C . MET A 1 96 ? -1.106 -10.641 1.811 1.00 95.12 96 MET A C 1
ATOM 802 O O . MET A 1 96 ? -0.624 -10.811 0.687 1.00 95.12 96 MET A O 1
ATOM 806 N N . PHE A 1 97 ? -0.491 -11.064 2.924 1.00 94.56 97 PHE A N 1
ATOM 807 C CA . PHE A 1 97 ? 0.782 -11.796 2.913 1.00 94.56 97 PHE A CA 1
ATOM 808 C C . PHE A 1 97 ? 0.664 -13.227 2.381 1.00 94.56 97 PHE A C 1
ATOM 810 O O . PHE A 1 97 ? 1.618 -13.753 1.813 1.00 94.56 97 PHE A O 1
ATOM 817 N N . ARG A 1 98 ? -0.491 -13.871 2.572 1.00 94.31 98 ARG A N 1
ATOM 818 C CA . ARG A 1 98 ? -0.736 -15.262 2.153 1.00 94.31 98 ARG A CA 1
ATOM 819 C C . ARG A 1 98 ? -1.352 -15.366 0.760 1.00 94.31 98 ARG A C 1
ATOM 821 O O . ARG A 1 98 ? -1.336 -16.444 0.169 1.00 94.31 98 ARG A O 1
ATOM 828 N N . ALA A 1 99 ? -1.921 -14.277 0.250 1.00 92.12 99 ALA A N 1
ATOM 829 C CA . ALA A 1 99 ? -2.578 -14.246 -1.044 1.00 92.12 99 ALA A CA 1
ATOM 830 C C . ALA A 1 99 ? -1.602 -14.575 -2.186 1.00 92.12 99 ALA A C 1
ATOM 832 O O . ALA A 1 99 ? -0.465 -14.101 -2.235 1.00 92.12 99 ALA A O 1
ATOM 833 N N . ALA A 1 100 ? -2.079 -15.361 -3.152 1.00 89.75 100 ALA A N 1
ATOM 834 C CA . ALA A 1 100 ? -1.356 -15.608 -4.390 1.00 89.75 100 ALA A CA 1
ATOM 835 C C . ALA A 1 100 ? -1.515 -14.401 -5.325 1.00 89.75 100 ALA A C 1
ATOM 837 O O . ALA A 1 100 ? -2.557 -14.206 -5.951 1.00 89.75 100 ALA A O 1
ATOM 838 N N . TRP A 1 101 ? -0.471 -13.581 -5.415 1.00 89.00 101 TRP A N 1
ATOM 839 C CA . TRP A 1 101 ? -0.442 -12.423 -6.303 1.00 89.00 101 TRP A CA 1
ATOM 840 C C . TRP A 1 101 ? -0.176 -12.844 -7.746 1.00 89.00 101 TRP A C 1
ATOM 842 O O . TRP A 1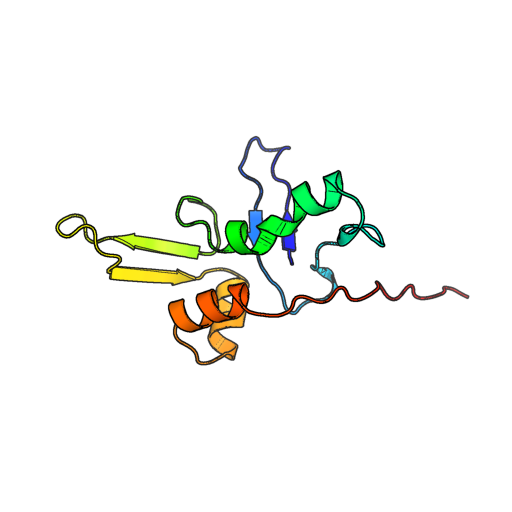 101 ? 0.852 -13.456 -8.036 1.00 89.00 101 TRP A O 1
ATOM 852 N N . VAL A 1 102 ? -1.080 -12.469 -8.651 1.00 88.75 102 VAL A N 1
ATOM 853 C CA . VAL A 1 102 ? -0.962 -12.725 -10.092 1.00 88.75 102 VAL A CA 1
ATOM 854 C C . VAL A 1 102 ? -0.773 -11.425 -10.865 1.00 88.75 102 VAL A C 1
ATOM 856 O O . VAL A 1 102 ? -1.354 -10.394 -10.524 1.00 88.75 102 VAL A O 1
ATOM 859 N N . ASP A 1 103 ? 0.023 -11.484 -11.929 1.00 89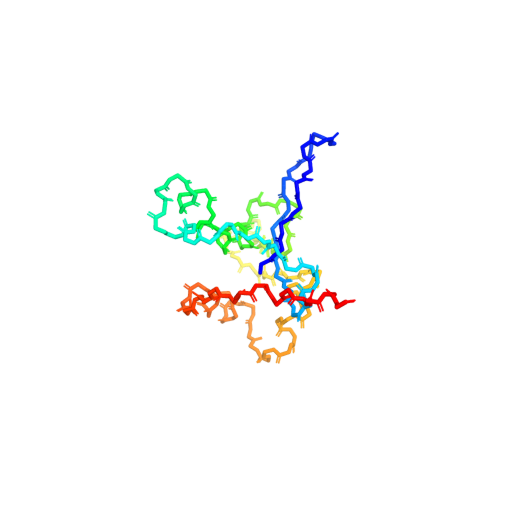.12 103 ASP A N 1
ATOM 860 C CA . ASP A 1 103 ? 0.243 -10.343 -12.813 1.00 89.12 103 ASP A CA 1
ATOM 861 C C . ASP A 1 103 ? -0.815 -10.330 -13.920 1.00 89.12 103 ASP A C 1
ATOM 863 O O . ASP A 1 103 ? -1.065 -11.343 -14.576 1.00 89.12 103 ASP A O 1
ATOM 867 N N . ILE A 1 104 ? -1.429 -9.170 -14.151 1.00 88.19 104 ILE A N 1
ATOM 868 C CA . ILE A 1 104 ? -2.425 -8.986 -15.210 1.00 88.19 104 ILE A CA 1
ATOM 869 C C . ILE A 1 104 ? -1.789 -8.153 -16.331 1.00 88.19 104 ILE A C 1
ATOM 871 O O . ILE A 1 104 ? -1.389 -7.014 -16.072 1.00 88.19 104 ILE A O 1
ATOM 875 N N . PRO A 1 105 ? -1.716 -8.658 -17.579 1.00 86.19 105 PRO A N 1
ATOM 876 C CA . PRO A 1 105 ? -1.207 -7.886 -18.706 1.00 86.19 105 PRO A CA 1
ATOM 877 C C . PRO A 1 105 ? -1.955 -6.561 -18.882 1.00 86.19 105 PRO A C 1
ATOM 879 O O . PRO A 1 105 ? -3.182 -6.489 -18.750 1.00 86.19 105 PRO A O 1
ATOM 882 N N . VAL A 1 106 ? -1.225 -5.497 -19.212 1.00 83.44 106 VAL A N 1
ATOM 883 C CA . VAL A 1 106 ? -1.841 -4.227 -19.609 1.00 83.44 106 VAL A CA 1
ATOM 884 C C . VAL A 1 106 ? -2.507 -4.448 -20.966 1.00 83.44 106 VAL A C 1
ATOM 886 O O . VAL A 1 106 ? -1.837 -4.811 -21.930 1.00 83.44 106 VAL A O 1
ATOM 889 N N . LEU A 1 107 ? -3.827 -4.262 -21.037 1.00 76.50 107 LEU A N 1
ATOM 890 C CA . LEU A 1 107 ? -4.539 -4.281 -22.312 1.00 76.50 107 LEU A CA 1
ATOM 891 C C . LEU A 1 107 ? -4.075 -3.061 -23.111 1.00 76.50 107 LEU A C 1
ATOM 893 O O . LEU A 1 107 ? -4.315 -1.930 -22.695 1.00 76.50 107 LEU A O 1
ATOM 897 N N . GLN A 1 108 ? -3.378 -3.290 -24.222 1.00 64.81 108 GLN A N 1
ATOM 898 C CA . GLN A 1 108 ? -3.118 -2.237 -25.193 1.00 64.81 108 GLN A CA 1
ATOM 899 C C . GLN A 1 108 ? -4.368 -2.101 -26.058 1.00 64.81 108 GLN A C 1
ATOM 901 O O . GLN A 1 108 ? -4.749 -3.040 -26.756 1.00 64.81 108 GLN A O 1
ATOM 906 N N . THR A 1 109 ? -5.035 -0.952 -25.992 1.00 59.81 109 THR A N 1
ATOM 907 C CA . THR A 1 109 ? -5.970 -0.555 -27.043 1.00 59.81 109 THR A CA 1
ATOM 908 C C . THR A 1 109 ? -5.166 -0.406 -28.327 1.00 59.81 109 THR A C 1
ATOM 910 O O . THR A 1 109 ? -4.269 0.430 -28.401 1.00 59.81 109 THR A O 1
ATOM 913 N N . VAL A 1 110 ? -5.443 -1.256 -29.316 1.00 54.44 110 VAL A N 1
ATOM 914 C CA . VAL A 1 110 ? -4.920 -1.081 -30.672 1.00 54.44 110 VAL A CA 1
ATOM 915 C C . VAL A 1 110 ? -5.682 0.099 -31.266 1.00 54.44 110 VAL A C 1
ATOM 917 O O . VAL A 1 110 ? -6.856 -0.036 -31.607 1.00 54.44 110 VAL A O 1
ATOM 920 N N . GLU A 1 111 ? -5.053 1.270 -31.320 1.00 49.00 111 GLU A N 1
ATOM 921 C CA . GLU A 1 111 ? -5.561 2.360 -32.152 1.00 49.00 111 GLU A CA 1
ATOM 922 C C . GLU A 1 111 ? -5.454 1.903 -33.614 1.00 49.00 111 GLU A C 1
ATOM 924 O O . GLU A 1 111 ? -4.393 1.457 -34.054 1.00 49.00 111 GLU A O 1
ATOM 929 N N . SER A 1 112 ? -6.599 1.887 -34.304 1.00 54.22 112 SER A N 1
ATOM 930 C CA . SER A 1 112 ? -6.733 1.499 -35.717 1.00 54.22 112 SER A CA 1
ATOM 931 C C . SER A 1 112 ? -6.516 2.691 -36.635 1.00 54.22 112 SER A C 1
ATOM 933 O O . SER A 1 112 ? -6.931 3.802 -36.232 1.00 54.22 112 SER A O 1
#

Foldseek 3Di:
DAWDDPVVVVDDIEADDAPDPVRDDDDDPCLCVDVVSVVVCVCRLVRLAPQPPPPHQWHFDADPPPRDGPDIGGDDRRVVVVVVVPDPPVVVSVCSVVDDDDDDDDDDDPDD

pLDDT: mean 88.38, std 9.62, range [49.0, 96.81]

Organism: NCBI:txid875330